Protein AF-A0A7Z7QZP5-F1 (afdb_monomer)

Secondary structure (DSSP, 8-state):
-----------------HHHHHHHHHHHHHHHHHHS-HHHHHHHHHHHHHHTHHHHHHHHHHHHHHHHHHHHHHHHHHHH-S-HHHHHHHHSTTHHHHHHHHHHHHHHHHHHHHHHHHHHHHHHHH---HHHHHHHHHHHHT-TT--

Radius of gyration: 22.55 Å; Cα contacts (8 Å, |Δi|>4): 65; chains: 1; bounding box: 54×45×73 Å

Sequence (147 aa):
MGRNLKLKHRESDFEFTKNHKRLLLGSVFLMATSAIGPAFLTQTAVFTSQFLASFAFAILLSIIIDIGAQINIWRILVVTGLRGQEISNKVVPGLGTVISILIAFGGLAFNIGNIAGAGLGLNAIFGLDVKWGRSYYCNLCNINLCK

Organism: Staphylococcus schleiferi (NCBI:txid1295)

Foldseek 3Di:
DDDDPPPPPPPPPPPCDPVNVVVVVVVVVCVVVLVDALLVVQVLVVVCVVPPPVVVVVVVVVVVVVVVVVVVVVVVCVVVVDDPLVVLCVVPNPRSVVVVVVVVVVVVVSVVSRVLSVLVVCCVPPVPDSVVSCVVVCVVVVDPPPD

Structure (mmCIF, N/CA/C/O backbone):
data_AF-A0A7Z7QZP5-F1
#
_entry.id   AF-A0A7Z7QZP5-F1
#
loop_
_atom_site.group_PDB
_atom_site.id
_atom_site.type_symbol
_atom_site.label_atom_id
_atom_site.label_alt_id
_atom_site.label_comp_id
_atom_site.label_asym_id
_atom_site.label_entity_id
_atom_site.label_seq_id
_atom_site.pdbx_PDB_ins_code
_atom_site.Cartn_x
_atom_site.Cartn_y
_atom_site.Cartn_z
_atom_site.occupancy
_a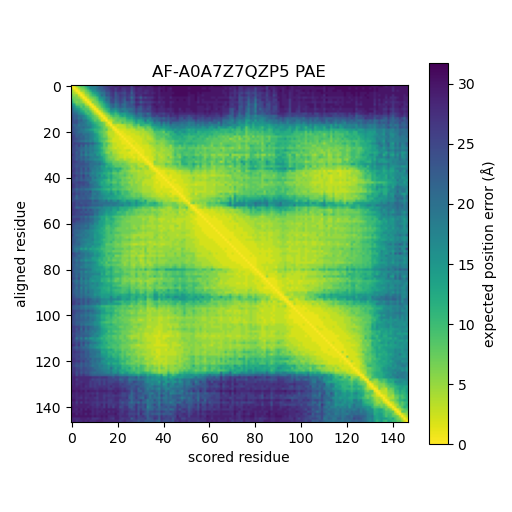tom_site.B_iso_or_equiv
_atom_site.auth_seq_id
_atom_site.auth_comp_id
_atom_site.auth_asym_id
_atom_site.auth_atom_id
_atom_site.pdbx_PDB_model_num
ATOM 1 N N . MET A 1 1 ? -30.916 9.812 49.002 1.00 43.81 1 MET A N 1
ATOM 2 C CA . MET A 1 1 ? -29.545 9.379 48.644 1.00 43.81 1 MET A CA 1
ATOM 3 C C . MET A 1 1 ? -29.452 9.245 47.123 1.00 43.81 1 MET A C 1
ATOM 5 O O . MET A 1 1 ? -29.488 8.146 46.596 1.00 43.81 1 MET A O 1
ATOM 9 N N . GLY A 1 2 ? -29.425 10.374 46.406 1.00 45.88 2 GLY A N 1
ATOM 10 C CA . GLY A 1 2 ? -29.380 10.418 44.940 1.00 45.88 2 GLY A CA 1
ATOM 11 C C . GLY A 1 2 ? -28.111 11.127 44.486 1.00 45.88 2 GLY A C 1
ATOM 12 O O . GLY A 1 2 ? -27.988 12.336 44.659 1.00 45.88 2 GLY A O 1
ATOM 13 N N . ARG A 1 3 ? -27.139 10.375 43.960 1.00 50.38 3 ARG A N 1
ATOM 14 C CA . ARG A 1 3 ? -25.911 10.941 43.389 1.00 50.38 3 ARG A CA 1
ATOM 15 C C . ARG A 1 3 ? -26.140 11.211 41.905 1.00 50.38 3 ARG A C 1
ATOM 17 O O . ARG A 1 3 ? -26.179 10.286 41.103 1.00 50.38 3 ARG A O 1
ATOM 24 N N . ASN A 1 4 ? -26.280 12.490 41.569 1.00 44.47 4 ASN A N 1
ATOM 25 C CA . ASN A 1 4 ? -26.248 12.998 40.203 1.00 44.47 4 ASN A CA 1
ATOM 26 C C . ASN A 1 4 ? -24.823 12.859 39.644 1.00 44.47 4 ASN A C 1
ATOM 28 O O . ASN A 1 4 ? -23.959 13.697 39.901 1.00 44.47 4 ASN A O 1
ATOM 32 N N . LEU A 1 5 ? -24.567 11.792 38.887 1.00 57.59 5 LEU A N 1
ATOM 33 C CA . LEU A 1 5 ? -23.352 11.647 38.088 1.00 57.59 5 LEU A CA 1
ATOM 34 C C . LEU A 1 5 ? -23.475 12.525 36.840 1.00 57.59 5 LEU A C 1
ATOM 36 O O . LEU A 1 5 ? -23.931 12.088 35.787 1.00 57.59 5 LEU A O 1
ATOM 40 N N . LYS A 1 6 ? -23.067 13.790 36.968 1.00 44.66 6 LYS A N 1
ATOM 41 C CA . LYS A 1 6 ? -22.872 14.679 35.822 1.00 44.66 6 LYS A CA 1
ATOM 42 C C . LYS A 1 6 ? -21.664 14.163 35.030 1.00 44.66 6 LYS A C 1
ATOM 44 O O . LYS A 1 6 ? -20.520 14.442 35.388 1.00 44.66 6 LYS A O 1
ATOM 49 N N . LEU A 1 7 ? -21.910 13.384 33.977 1.00 55.16 7 LEU A N 1
ATOM 50 C CA . LEU A 1 7 ? -20.879 13.004 33.014 1.00 55.16 7 LEU A CA 1
ATOM 51 C C . LEU A 1 7 ? -20.388 14.276 32.317 1.00 55.16 7 LEU A C 1
ATOM 53 O O . LEU A 1 7 ? -21.052 14.857 31.461 1.00 55.16 7 LEU A O 1
ATOM 57 N N . LYS A 1 8 ? -19.229 14.755 32.768 1.00 41.44 8 LYS A N 1
ATOM 58 C CA . LYS A 1 8 ? -18.511 15.889 32.200 1.00 41.44 8 LYS A CA 1
ATOM 59 C C . LYS A 1 8 ? -17.917 15.430 30.873 1.00 41.44 8 LYS A C 1
ATOM 61 O O . LYS A 1 8 ? -16.813 14.895 30.846 1.00 41.44 8 LYS A O 1
ATOM 66 N N . HIS A 1 9 ? -18.666 15.615 29.790 1.00 46.34 9 HIS A N 1
ATOM 67 C CA . HIS A 1 9 ? -18.115 15.535 28.444 1.00 46.34 9 HIS A CA 1
ATOM 68 C C . HIS A 1 9 ? -17.038 16.623 28.353 1.00 46.34 9 HIS A C 1
ATOM 70 O O . HIS A 1 9 ? -17.339 17.815 28.327 1.00 46.34 9 HIS A O 1
ATOM 76 N N . ARG A 1 10 ? -15.769 16.221 28.466 1.00 48.81 10 ARG A N 1
ATOM 77 C CA . ARG A 1 10 ? -14.622 17.100 28.249 1.00 48.81 10 ARG A CA 1
ATOM 78 C C . ARG A 1 10 ? -14.581 17.352 26.752 1.00 48.81 10 ARG A C 1
ATOM 80 O O . ARG A 1 10 ? -14.147 16.489 25.999 1.00 48.81 10 ARG A O 1
ATOM 87 N N . GLU A 1 11 ? -15.099 18.498 26.340 1.00 52.81 11 GLU A N 1
ATOM 88 C CA . GLU A 1 11 ? -14.743 19.108 25.067 1.00 52.81 11 GLU A CA 1
ATOM 89 C C . GLU A 1 11 ? -13.229 19.341 25.129 1.00 52.81 11 GLU A C 1
ATOM 91 O O . GLU A 1 11 ? -12.737 20.207 25.851 1.00 52.81 11 GLU A O 1
ATOM 96 N N . SER A 1 12 ? -12.466 18.412 24.556 1.00 53.06 12 SER A N 1
ATOM 97 C CA . SER A 1 12 ? -11.030 18.573 24.415 1.00 53.06 12 SER A CA 1
ATOM 98 C C . SER A 1 12 ? -10.825 19.518 23.245 1.00 53.06 12 SER A C 1
ATOM 100 O O . SER A 1 12 ? -10.946 19.085 22.098 1.00 53.06 12 SER A O 1
ATOM 102 N N . ASP A 1 13 ? -10.525 20.783 23.529 1.00 52.88 13 ASP A N 1
ATOM 103 C CA . ASP A 1 13 ? -9.907 21.668 22.549 1.00 52.88 13 ASP A CA 1
ATOM 104 C C . ASP A 1 13 ? -8.680 20.931 22.005 1.00 52.88 13 ASP A C 1
ATOM 106 O O . ASP A 1 13 ? -7.697 20.711 22.718 1.00 52.88 13 ASP A O 1
ATOM 110 N N . PHE A 1 14 ? -8.783 20.421 20.777 1.00 58.03 14 PHE A N 1
ATOM 111 C CA . PHE A 1 14 ? -7.729 19.629 20.158 1.00 58.03 14 PHE A CA 1
ATOM 112 C C . PHE A 1 14 ? -6.616 20.594 19.746 1.00 58.03 14 PHE A C 1
ATOM 114 O O . PHE A 1 14 ? -6.533 21.034 18.599 1.00 58.03 14 PHE A O 1
ATOM 121 N N . GLU A 1 15 ? -5.793 20.998 20.713 1.00 62.78 15 GLU A N 1
ATOM 122 C CA . GLU A 1 15 ? -4.708 21.932 20.468 1.00 62.78 15 GLU A CA 1
ATOM 123 C C . GLU A 1 15 ? -3.646 21.232 19.613 1.00 62.78 15 GLU A C 1
ATOM 125 O O . GLU A 1 15 ? -2.949 20.300 20.033 1.00 62.78 15 GLU A O 1
ATOM 130 N N . PHE A 1 16 ? -3.553 21.658 18.356 1.00 63.66 16 PHE A N 1
ATOM 131 C CA . PHE A 1 16 ? -2.703 21.038 17.351 1.00 63.66 16 PHE A CA 1
ATOM 132 C C . PHE A 1 16 ? -1.232 21.408 17.589 1.00 63.66 16 PHE A C 1
ATOM 134 O O . PHE A 1 16 ? -0.639 22.223 16.879 1.00 63.66 16 PHE A O 1
ATOM 141 N N . THR A 1 17 ? -0.626 20.812 18.616 1.00 79.25 17 THR A N 1
ATOM 142 C CA . THR A 1 17 ? 0.773 21.079 18.965 1.00 79.25 17 THR A CA 1
ATOM 143 C C . THR A 1 17 ? 1.713 20.662 17.827 1.00 79.25 17 THR A C 1
ATOM 145 O O . THR A 1 17 ? 1.392 19.786 17.013 1.00 79.25 17 THR A O 1
ATOM 148 N N . LYS A 1 18 ? 2.916 21.246 17.767 1.00 74.62 18 LYS A N 1
ATOM 149 C CA . LYS A 1 18 ? 3.919 20.917 16.730 1.00 74.62 18 LYS A CA 1
ATOM 150 C C . LYS A 1 18 ? 4.213 19.408 16.658 1.00 74.62 18 LYS A C 1
ATOM 152 O O . LYS A 1 18 ? 4.404 18.872 15.568 1.00 74.62 18 LYS A O 1
ATOM 157 N N . ASN A 1 19 ? 4.159 18.712 17.796 1.00 77.31 19 ASN A N 1
ATOM 158 C CA . ASN A 1 19 ? 4.349 17.260 17.873 1.00 77.31 19 ASN A CA 1
ATOM 159 C C . ASN A 1 19 ? 3.211 16.470 17.200 1.00 77.31 19 ASN A C 1
ATOM 161 O O . ASN A 1 19 ? 3.493 15.483 16.528 1.00 77.31 19 ASN A O 1
ATOM 165 N N . HIS A 1 20 ? 1.954 16.923 17.291 1.00 81.12 20 HIS A N 1
ATOM 166 C CA . HIS A 1 20 ? 0.814 16.278 16.623 1.00 81.12 20 HIS A CA 1
ATOM 167 C C . HIS A 1 20 ? 0.912 16.403 15.100 1.00 81.12 20 HIS A C 1
ATOM 169 O O . HIS A 1 20 ? 0.699 15.423 14.390 1.00 81.12 20 HIS A O 1
ATOM 175 N N . LYS A 1 21 ? 1.326 17.572 14.585 1.00 80.06 21 LYS A N 1
ATOM 176 C CA . LYS A 1 21 ? 1.598 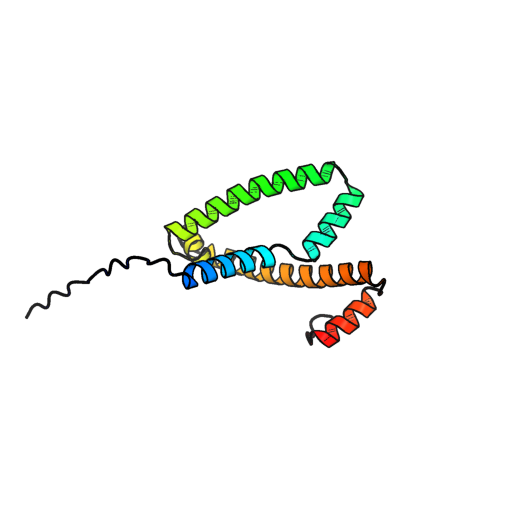17.746 13.144 1.00 80.06 21 LYS A CA 1
ATOM 177 C C . LYS A 1 21 ? 2.688 16.796 12.661 1.00 80.06 21 LYS A C 1
ATOM 179 O O . LYS A 1 21 ? 2.540 16.181 11.613 1.00 80.06 21 LYS A O 1
ATOM 184 N N . ARG A 1 22 ? 3.762 16.643 13.440 1.00 84.75 22 ARG A N 1
ATOM 185 C CA . ARG A 1 22 ? 4.869 15.735 13.110 1.00 84.75 22 ARG A CA 1
ATOM 186 C C . ARG A 1 22 ? 4.445 14.264 13.144 1.00 84.75 22 ARG A C 1
ATOM 188 O O . ARG A 1 22 ? 4.852 13.512 12.267 1.00 84.75 22 ARG A O 1
ATOM 195 N N . LEU A 1 23 ? 3.611 13.871 14.108 1.00 85.38 23 LEU A N 1
ATOM 196 C CA . LEU A 1 23 ? 3.048 12.519 14.194 1.00 85.38 23 LEU A CA 1
ATOM 197 C C . LEU A 1 23 ? 2.126 12.203 13.012 1.00 85.38 23 LEU A C 1
ATOM 199 O O . LEU A 1 23 ? 2.252 11.133 12.428 1.00 85.38 23 LEU A O 1
ATOM 203 N N . LEU A 1 24 ? 1.253 13.136 12.626 1.00 85.19 24 LEU A N 1
ATOM 204 C CA . LEU A 1 24 ? 0.353 12.959 11.483 1.00 85.19 24 LEU A CA 1
ATOM 205 C C . LEU A 1 24 ? 1.099 12.947 10.147 1.00 85.19 24 LEU A C 1
ATOM 207 O O . LEU A 1 24 ? 0.806 12.126 9.287 1.00 85.19 24 LEU A O 1
ATOM 211 N N . LEU A 1 25 ? 2.101 13.812 9.973 1.00 84.75 25 LEU A N 1
ATOM 212 C CA . LEU A 1 25 ? 2.964 13.758 8.791 1.00 84.75 25 LEU A CA 1
ATOM 213 C C . LEU A 1 25 ? 3.754 12.446 8.739 1.00 84.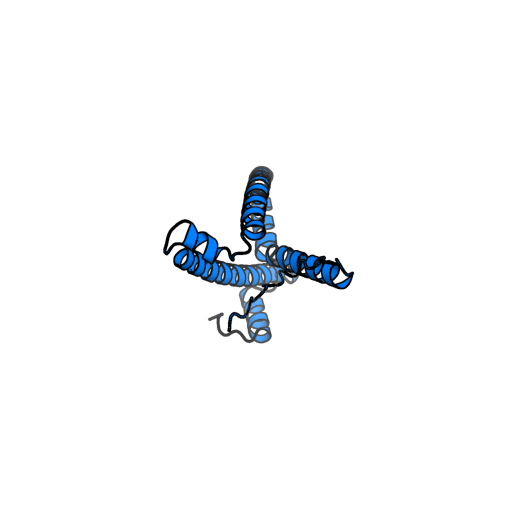75 25 LEU A C 1
ATOM 215 O O . LEU A 1 25 ? 3.873 11.850 7.673 1.00 84.75 25 LEU A O 1
ATOM 219 N N . GLY A 1 26 ? 4.248 11.968 9.884 1.00 85.00 26 GLY A N 1
ATOM 220 C CA . GLY A 1 26 ? 4.932 10.682 9.987 1.00 85.00 26 GLY A CA 1
ATOM 221 C C . GLY A 1 26 ? 4.026 9.499 9.643 1.00 85.00 26 GLY A C 1
ATOM 222 O O . GLY A 1 26 ? 4.431 8.631 8.875 1.00 85.00 26 GLY A O 1
ATOM 223 N N . SER A 1 27 ? 2.790 9.469 10.148 1.00 83.81 27 SER A N 1
ATOM 224 C CA . SER A 1 27 ? 1.846 8.387 9.846 1.00 83.81 27 SER A CA 1
ATOM 225 C C . SER A 1 27 ? 1.420 8.385 8.377 1.00 83.81 27 SER A C 1
ATOM 227 O O . SER A 1 27 ? 1.404 7.323 7.757 1.00 83.81 27 SER A O 1
ATOM 229 N N . VAL A 1 28 ? 1.154 9.557 7.792 1.00 84.38 28 VAL A N 1
ATOM 230 C CA . VAL A 1 28 ? 0.845 9.694 6.358 1.00 84.38 28 VAL A CA 1
ATOM 231 C C . VAL A 1 28 ? 2.037 9.267 5.502 1.00 84.38 28 VAL A C 1
ATOM 233 O O . VAL A 1 28 ? 1.862 8.533 4.533 1.00 84.38 28 VAL A O 1
ATOM 236 N N . PHE A 1 29 ? 3.257 9.656 5.876 1.00 84.75 29 PHE A N 1
ATOM 237 C CA . PHE A 1 29 ? 4.467 9.262 5.157 1.00 84.75 29 PHE A CA 1
ATOM 238 C C . PHE A 1 29 ? 4.709 7.750 5.199 1.00 84.75 29 PHE A C 1
ATOM 240 O O . PHE A 1 29 ? 5.005 7.148 4.168 1.00 84.75 29 PHE A O 1
ATOM 247 N N . LEU A 1 30 ? 4.547 7.115 6.363 1.00 83.06 30 LEU A N 1
ATOM 248 C CA . LEU A 1 30 ? 4.670 5.661 6.501 1.00 83.06 30 LEU A CA 1
ATOM 249 C C . LEU A 1 30 ? 3.585 4.925 5.707 1.00 83.06 30 LEU A C 1
ATOM 251 O O . LEU A 1 30 ? 3.860 3.890 5.102 1.00 83.06 30 LEU A O 1
ATOM 255 N N . MET A 1 31 ? 2.373 5.477 5.641 1.00 83.31 31 MET A N 1
ATOM 256 C CA . MET A 1 31 ? 1.298 4.927 4.818 1.00 83.31 31 MET A CA 1
ATOM 257 C C . MET A 1 31 ? 1.619 5.039 3.319 1.00 83.31 31 MET A C 1
ATOM 259 O O . MET A 1 31 ? 1.505 4.055 2.599 1.00 83.31 31 MET A O 1
ATOM 263 N N . ALA A 1 32 ? 2.089 6.197 2.851 1.00 80.06 32 ALA A N 1
ATOM 264 C CA . ALA A 1 32 ? 2.441 6.400 1.444 1.00 80.06 32 ALA A CA 1
ATOM 265 C C . ALA A 1 32 ? 3.652 5.554 1.018 1.00 80.06 32 ALA A C 1
ATOM 267 O O . ALA A 1 32 ? 3.626 4.888 -0.014 1.00 80.06 32 ALA A O 1
ATOM 268 N N . THR A 1 33 ? 4.699 5.527 1.844 1.00 80.94 33 THR A N 1
ATOM 269 C CA . THR A 1 33 ? 5.928 4.771 1.558 1.00 80.94 33 THR A CA 1
ATOM 270 C C . THR A 1 33 ? 5.687 3.266 1.626 1.00 80.94 33 THR A C 1
ATOM 272 O O . THR A 1 33 ? 6.284 2.519 0.861 1.00 80.94 33 THR A O 1
ATOM 275 N N . SER A 1 34 ? 4.777 2.802 2.490 1.00 77.19 34 SER A N 1
ATOM 276 C CA . SER A 1 34 ? 4.407 1.384 2.515 1.00 77.19 34 SER A CA 1
ATOM 277 C C . SER A 1 34 ? 3.565 0.962 1.314 1.00 77.19 34 SER A C 1
ATOM 279 O O . SER A 1 34 ? 3.566 -0.219 1.008 1.00 77.19 34 SER A O 1
ATOM 281 N N . ALA A 1 35 ? 2.901 1.881 0.606 1.00 73.88 35 ALA A N 1
ATOM 282 C CA . ALA A 1 35 ? 2.168 1.574 -0.624 1.00 73.88 35 ALA A CA 1
ATOM 283 C C . ALA A 1 35 ? 3.069 1.556 -1.877 1.00 73.88 35 ALA A C 1
ATOM 285 O O . ALA A 1 35 ? 2.791 0.826 -2.828 1.00 73.88 35 ALA A O 1
ATOM 286 N N . ILE A 1 36 ? 4.162 2.327 -1.881 1.00 82.94 36 ILE A N 1
ATOM 287 C CA . ILE A 1 36 ? 5.087 2.451 -3.018 1.00 82.94 36 ILE A CA 1
ATOM 288 C C . ILE A 1 36 ? 6.296 1.531 -2.792 1.00 82.94 36 ILE A C 1
ATOM 290 O O . ILE A 1 36 ? 7.303 1.925 -2.207 1.00 82.94 36 ILE A O 1
ATOM 294 N N . GLY A 1 37 ? 6.186 0.279 -3.243 1.00 83.31 37 GLY A N 1
ATOM 295 C CA . GLY A 1 37 ? 7.224 -0.745 -3.074 1.00 83.31 37 GLY A CA 1
ATOM 296 C C . GLY A 1 37 ? 8.129 -0.967 -4.303 1.00 83.31 37 GLY A C 1
ATOM 297 O O . GLY A 1 37 ? 7.743 -0.637 -5.428 1.00 83.31 37 GLY A O 1
ATOM 298 N N . PRO A 1 38 ? 9.309 -1.607 -4.140 1.00 85.56 38 PRO A N 1
ATOM 299 C CA . PRO A 1 38 ? 10.219 -1.946 -5.245 1.00 85.56 38 PRO A CA 1
ATOM 300 C C . PRO A 1 38 ? 9.563 -2.803 -6.334 1.00 85.56 38 PRO A C 1
ATOM 302 O O . PRO A 1 38 ? 9.878 -2.677 -7.517 1.00 85.56 38 PRO A O 1
ATOM 305 N N . ALA A 1 39 ? 8.622 -3.662 -5.941 1.00 86.25 39 ALA A N 1
ATOM 306 C CA . ALA A 1 39 ? 7.850 -4.497 -6.853 1.00 86.25 39 ALA A CA 1
ATOM 307 C C . ALA A 1 39 ? 6.988 -3.667 -7.796 1.00 86.25 39 ALA A C 1
ATOM 309 O O . ALA A 1 39 ? 6.976 -3.904 -8.997 1.00 86.25 39 ALA A O 1
ATOM 310 N N . PHE A 1 40 ? 6.306 -2.656 -7.265 1.00 85.31 40 PHE A N 1
ATOM 311 C CA . PHE A 1 40 ? 5.471 -1.785 -8.075 1.00 85.31 40 PHE A CA 1
ATOM 312 C C . PHE A 1 40 ? 6.307 -1.037 -9.117 1.00 85.31 40 PHE A C 1
ATOM 314 O O . PHE A 1 40 ? 5.938 -0.997 -10.288 1.00 85.31 40 PHE A O 1
ATOM 321 N N . LEU A 1 41 ? 7.470 -0.515 -8.722 1.00 86.88 41 LEU A N 1
ATOM 322 C CA . LEU A 1 41 ? 8.366 0.210 -9.626 1.00 86.88 41 LEU A CA 1
ATOM 323 C C . LEU A 1 41 ? 8.959 -0.696 -10.714 1.00 86.88 41 LEU A C 1
ATOM 325 O O . LEU A 1 41 ? 8.927 -0.341 -11.891 1.00 86.88 41 LEU A O 1
ATOM 329 N N . THR A 1 42 ? 9.456 -1.877 -10.340 1.00 85.75 42 THR A N 1
ATOM 330 C CA . THR A 1 42 ? 10.030 -2.843 -11.295 1.00 85.75 42 THR A CA 1
ATOM 331 C C . THR A 1 42 ? 8.977 -3.383 -12.260 1.00 85.75 42 THR A C 1
ATOM 333 O O . THR A 1 42 ? 9.210 -3.397 -13.467 1.00 85.75 42 THR A O 1
ATOM 336 N N . GLN A 1 43 ? 7.782 -3.726 -11.772 1.00 84.00 43 GLN A N 1
ATOM 337 C CA . GLN A 1 43 ? 6.680 -4.187 -12.621 1.00 84.00 43 GLN A CA 1
ATOM 338 C C . GLN A 1 43 ? 6.172 -3.081 -13.549 1.00 84.00 43 GLN A C 1
ATOM 340 O O . GLN A 1 43 ? 5.956 -3.325 -14.735 1.00 84.00 43 GLN A O 1
ATOM 345 N N . THR A 1 44 ? 6.036 -1.852 -13.048 1.00 86.06 44 THR A N 1
ATOM 346 C CA . THR A 1 44 ? 5.633 -0.703 -13.873 1.00 86.06 44 THR A CA 1
ATOM 347 C C . THR A 1 44 ? 6.653 -0.447 -14.982 1.00 86.06 44 THR A C 1
ATOM 349 O O . THR A 1 44 ? 6.260 -0.213 -16.122 1.00 86.06 44 THR A O 1
ATOM 352 N N . ALA A 1 45 ? 7.955 -0.554 -14.696 1.00 84.75 45 ALA A N 1
ATOM 353 C CA . ALA A 1 45 ? 9.008 -0.387 -15.697 1.00 84.75 45 ALA A CA 1
ATOM 354 C C . ALA A 1 45 ? 8.963 -1.467 -16.794 1.00 84.75 45 ALA A C 1
ATOM 356 O O . ALA A 1 45 ? 9.056 -1.134 -17.977 1.00 84.75 45 ALA A O 1
ATOM 357 N N . VAL A 1 46 ? 8.763 -2.738 -16.423 1.00 83.81 46 VAL A N 1
ATOM 358 C CA . VAL A 1 46 ? 8.661 -3.857 -17.381 1.00 83.81 46 VAL A CA 1
ATOM 359 C C . VAL A 1 46 ? 7.434 -3.713 -18.282 1.00 83.81 46 VAL A C 1
ATOM 361 O O . VAL A 1 46 ? 7.529 -3.884 -19.492 1.00 83.81 46 VAL A O 1
ATOM 364 N N . PHE A 1 47 ? 6.275 -3.355 -17.733 1.00 81.81 47 PHE A N 1
ATOM 365 C CA . PHE A 1 47 ? 5.078 -3.181 -18.558 1.00 81.81 47 PHE A CA 1
ATOM 366 C C . PHE A 1 47 ? 5.113 -1.903 -19.398 1.00 81.81 47 PHE A C 1
ATOM 368 O O . PHE A 1 47 ? 4.605 -1.895 -20.518 1.00 81.81 47 PHE A O 1
ATOM 375 N N . THR A 1 48 ? 5.771 -0.847 -18.917 1.00 85.44 48 THR A N 1
ATOM 376 C CA . THR A 1 48 ? 5.999 0.366 -19.714 1.00 85.44 48 THR A CA 1
ATOM 377 C C . THR A 1 48 ? 6.886 0.071 -20.921 1.00 85.44 48 THR A C 1
ATOM 379 O O . THR A 1 48 ? 6.596 0.561 -22.010 1.00 85.44 48 THR A O 1
ATOM 382 N N . SER A 1 49 ? 7.926 -0.760 -20.777 1.00 82.81 49 SER A N 1
ATOM 383 C CA . SER A 1 49 ? 8.780 -1.129 -21.914 1.00 82.81 49 SER A CA 1
ATOM 384 C C . SER A 1 49 ? 8.068 -2.028 -22.931 1.00 82.81 49 SER A C 1
ATOM 386 O O . SER A 1 49 ? 8.365 -1.94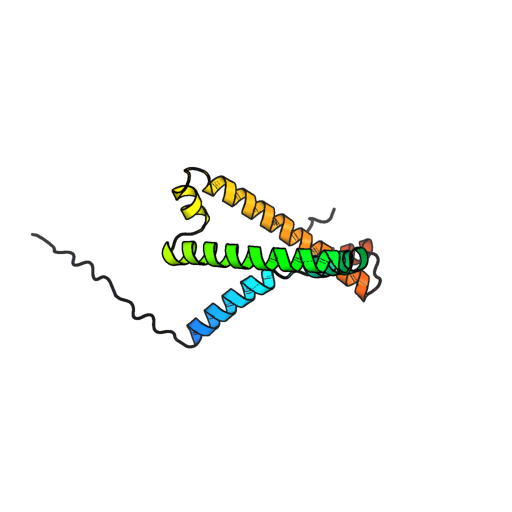6 -24.119 1.00 82.81 49 SER A O 1
ATOM 388 N N . GLN A 1 50 ? 7.101 -2.839 -22.492 1.00 85.31 50 GLN A N 1
ATOM 389 C CA . GLN A 1 50 ? 6.327 -3.727 -23.366 1.00 85.31 50 GLN A CA 1
ATOM 390 C C . GLN A 1 50 ? 5.160 -3.026 -24.078 1.00 85.31 50 GLN A C 1
ATOM 392 O O . GLN A 1 50 ? 4.916 -3.284 -25.254 1.00 85.31 50 GLN A O 1
ATOM 397 N N . PHE A 1 51 ? 4.426 -2.156 -23.379 1.00 82.19 51 PHE A N 1
ATOM 398 C CA . PHE A 1 51 ? 3.139 -1.616 -23.843 1.00 82.19 51 PHE A CA 1
ATOM 399 C C . PHE A 1 51 ? 3.134 -0.095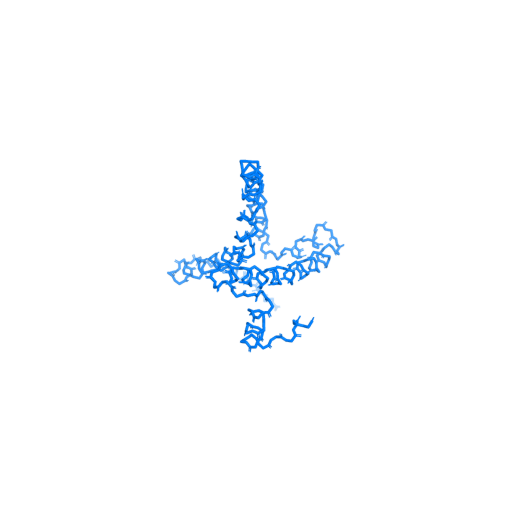 -24.069 1.00 82.19 51 PHE A C 1
ATOM 401 O O . PHE A 1 51 ? 2.139 0.440 -24.570 1.00 82.19 51 PHE A O 1
ATOM 408 N N . LEU A 1 52 ? 4.228 0.598 -23.725 1.00 81.06 52 LEU A N 1
ATOM 409 C CA . LEU A 1 52 ? 4.460 2.032 -23.939 1.00 81.06 52 LEU A CA 1
ATOM 410 C C . LEU A 1 52 ? 3.208 2.884 -23.628 1.00 81.06 52 LEU A C 1
ATOM 412 O O . LEU A 1 52 ? 2.731 2.898 -22.492 1.00 81.06 52 LEU A O 1
ATOM 416 N N . ALA A 1 53 ? 2.652 3.588 -24.620 1.00 78.62 53 ALA A N 1
ATOM 417 C CA . ALA A 1 53 ? 1.563 4.550 -24.432 1.00 78.62 53 ALA A CA 1
ATOM 418 C C . ALA A 1 53 ? 0.259 3.935 -23.881 1.00 78.62 53 ALA A C 1
ATOM 420 O O . ALA A 1 53 ? -0.467 4.598 -23.140 1.00 78.62 53 ALA A O 1
ATOM 421 N N . SER A 1 54 ? -0.028 2.667 -24.189 1.00 83.44 54 SER A N 1
ATOM 422 C CA . SER A 1 54 ? -1.267 2.000 -23.758 1.00 83.44 54 SER A CA 1
ATOM 423 C C . SER A 1 54 ? -1.293 1.753 -22.248 1.00 83.44 54 SER A C 1
ATOM 425 O O . SER A 1 54 ? -2.346 1.815 -21.616 1.00 83.44 54 SER A O 1
ATOM 427 N N . PHE A 1 55 ? -0.124 1.519 -21.647 1.00 83.75 55 PHE A N 1
ATOM 428 C CA . PHE A 1 55 ? -0.006 1.278 -20.211 1.00 83.75 55 PHE A CA 1
ATOM 429 C C . PHE A 1 55 ? -0.157 2.566 -19.394 1.00 83.75 55 PHE A C 1
ATOM 431 O O . PHE A 1 55 ? -0.788 2.563 -18.339 1.00 83.75 55 PHE A O 1
ATOM 438 N N . ALA A 1 56 ? 0.333 3.695 -19.916 1.00 84.81 56 ALA A N 1
ATOM 439 C CA . ALA A 1 56 ? 0.201 4.997 -19.265 1.00 84.81 56 ALA A CA 1
ATOM 440 C C . ALA A 1 56 ? -1.269 5.430 -19.094 1.00 84.81 56 ALA A C 1
ATOM 442 O O . ALA A 1 56 ? -1.634 5.960 -18.044 1.00 84.81 56 ALA A O 1
ATOM 443 N N . PHE A 1 57 ? -2.131 5.156 -20.082 1.00 87.44 57 PHE A N 1
ATOM 444 C CA . PHE A 1 57 ? -3.570 5.421 -19.970 1.00 87.44 57 PHE A CA 1
ATOM 445 C C . PHE A 1 57 ? -4.230 4.578 -18.867 1.00 87.44 57 PHE A C 1
ATOM 447 O O . PHE A 1 57 ? -5.018 5.099 -18.079 1.00 87.44 57 PHE A O 1
ATOM 454 N N . ALA A 1 58 ? -3.866 3.295 -18.765 1.00 87.56 58 ALA A N 1
ATOM 455 C CA . ALA A 1 58 ? -4.380 2.403 -17.728 1.00 87.56 58 ALA A CA 1
ATOM 456 C C . ALA A 1 58 ? -3.963 2.850 -16.314 1.00 87.56 58 ALA A C 1
ATOM 458 O O . ALA A 1 58 ? -4.799 2.874 -15.410 1.00 87.56 58 ALA A O 1
ATOM 459 N N . ILE A 1 59 ? -2.704 3.270 -16.130 1.00 89.44 59 ILE A N 1
ATOM 460 C CA . ILE A 1 59 ? -2.221 3.832 -14.856 1.00 89.44 59 ILE A CA 1
ATOM 461 C C . ILE A 1 59 ? -3.013 5.089 -14.491 1.00 89.44 59 ILE A C 1
ATOM 463 O O . ILE A 1 59 ? -3.463 5.229 -13.356 1.00 89.44 59 ILE A O 1
ATOM 467 N N . LEU A 1 60 ? -3.207 5.999 -15.449 1.00 90.81 60 LEU A N 1
ATOM 468 C CA . LEU A 1 60 ? -3.921 7.251 -15.213 1.00 90.81 60 LEU A CA 1
ATOM 469 C C . LEU A 1 60 ? -5.371 6.994 -14.785 1.00 90.81 60 LEU A C 1
ATOM 471 O O . LEU A 1 60 ? -5.839 7.588 -13.814 1.00 90.81 60 LEU A O 1
ATOM 475 N N . LEU A 1 61 ? -6.056 6.066 -15.457 1.00 93.12 61 LEU A N 1
ATOM 476 C CA . LEU A 1 61 ? -7.410 5.662 -15.087 1.00 93.12 61 LEU A CA 1
ATOM 477 C C . LEU A 1 61 ? -7.454 5.034 -13.683 1.00 93.12 61 LEU A C 1
ATOM 479 O O . LEU A 1 61 ? -8.344 5.364 -12.899 1.00 93.12 61 LEU A O 1
ATOM 483 N N . SER A 1 62 ? -6.478 4.185 -13.343 1.00 91.12 62 SER A N 1
ATOM 484 C CA . SER A 1 62 ? -6.360 3.580 -12.008 1.00 91.12 62 SER A CA 1
ATOM 485 C C . SER A 1 62 ? -6.214 4.638 -10.919 1.00 91.12 62 SER A C 1
ATOM 487 O O . SER A 1 62 ? -6.949 4.604 -9.939 1.00 91.12 62 SER A O 1
ATOM 489 N N . ILE A 1 63 ? -5.329 5.623 -11.110 1.00 91.50 63 ILE A N 1
ATOM 490 C CA . ILE A 1 63 ? -5.095 6.695 -10.129 1.00 91.50 63 ILE A CA 1
ATOM 491 C C . ILE A 1 63 ? -6.379 7.492 -9.866 1.00 91.50 63 ILE A C 1
ATOM 493 O O . ILE A 1 63 ? -6.671 7.823 -8.718 1.00 91.50 63 ILE A O 1
ATOM 497 N N . ILE A 1 64 ? -7.169 7.787 -10.904 1.00 94.88 64 ILE A N 1
ATOM 498 C CA . ILE A 1 64 ? -8.440 8.513 -10.748 1.00 94.88 64 ILE A CA 1
ATOM 499 C C . ILE A 1 64 ? -9.413 7.718 -9.869 1.00 94.88 64 ILE A C 1
A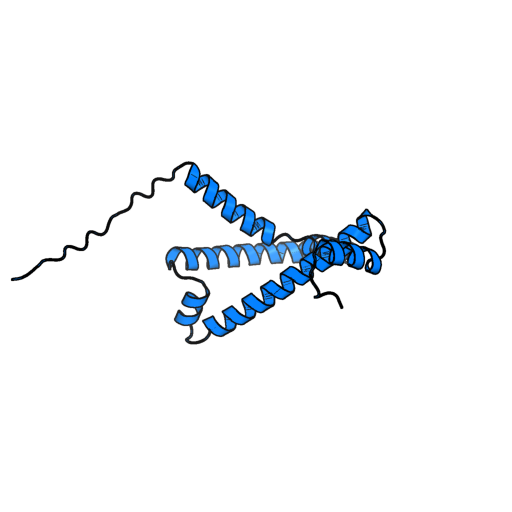TOM 501 O O . ILE A 1 64 ? -10.009 8.276 -8.943 1.00 94.88 64 ILE A O 1
ATOM 505 N N . ILE A 1 65 ? -9.561 6.420 -10.140 1.00 94.75 65 ILE A N 1
ATOM 506 C CA . ILE A 1 65 ? -10.442 5.537 -9.366 1.00 94.75 65 ILE A CA 1
ATOM 507 C C . ILE A 1 65 ? -9.932 5.406 -7.925 1.00 94.75 65 ILE A C 1
ATOM 509 O O . ILE A 1 65 ? -10.722 5.524 -6.985 1.00 94.75 65 ILE A O 1
ATOM 513 N N . ASP A 1 66 ? -8.622 5.242 -7.740 1.00 92.00 66 ASP A N 1
ATOM 514 C CA . ASP A 1 66 ? -7.994 5.095 -6.428 1.00 92.00 66 ASP A CA 1
ATOM 515 C C . ASP A 1 66 ? -8.184 6.336 -5.562 1.00 92.00 66 ASP A C 1
ATOM 517 O O . ASP A 1 66 ? -8.498 6.209 -4.381 1.00 92.00 66 ASP A O 1
ATOM 521 N N . ILE A 1 67 ? -8.060 7.541 -6.124 1.00 92.19 67 ILE A N 1
ATOM 522 C CA . ILE A 1 67 ? -8.321 8.784 -5.385 1.00 92.19 67 ILE A CA 1
ATOM 523 C C . ILE A 1 67 ? -9.781 8.830 -4.919 1.00 92.19 67 ILE A C 1
ATOM 525 O O . ILE A 1 67 ? -10.046 9.135 -3.753 1.00 92.19 67 ILE A O 1
ATOM 529 N N . GLY A 1 68 ? -10.732 8.486 -5.794 1.00 94.56 68 GLY A N 1
ATOM 530 C CA . GLY A 1 68 ? -12.153 8.429 -5.440 1.00 94.56 68 GLY A CA 1
ATOM 531 C C . GLY A 1 68 ? -12.436 7.424 -4.319 1.00 94.56 68 GLY A C 1
ATOM 532 O O . GLY A 1 68 ? -13.109 7.749 -3.336 1.00 94.56 68 GLY A O 1
ATOM 533 N N . ALA A 1 69 ? -11.871 6.221 -4.423 1.00 93.19 69 ALA A N 1
ATOM 534 C CA . ALA A 1 69 ? -12.005 5.181 -3.410 1.00 93.19 69 ALA A CA 1
ATOM 535 C C . ALA A 1 69 ? -11.337 5.576 -2.080 1.00 93.19 69 ALA A C 1
ATOM 537 O O . ALA A 1 69 ? -11.968 5.464 -1.027 1.00 93.19 69 ALA A O 1
ATOM 538 N N . GLN A 1 70 ? -10.100 6.088 -2.107 1.00 89.56 70 GLN A N 1
ATOM 539 C CA . GLN A 1 70 ? -9.349 6.482 -0.909 1.00 89.56 70 GLN A CA 1
ATOM 540 C C . GLN A 1 70 ? -10.043 7.613 -0.147 1.00 89.56 70 GLN A C 1
ATOM 542 O O . GLN A 1 70 ? -10.192 7.514 1.072 1.00 89.56 70 GLN A O 1
ATOM 547 N N . ILE A 1 71 ? -10.545 8.642 -0.842 1.00 92.44 71 ILE A N 1
ATOM 548 C CA . ILE A 1 71 ? -11.284 9.745 -0.207 1.00 92.44 71 ILE A CA 1
ATOM 549 C C . ILE A 1 71 ? -12.597 9.243 0.409 1.00 92.44 71 ILE A C 1
ATOM 551 O O . ILE A 1 71 ? -12.953 9.666 1.514 1.00 92.44 71 ILE A O 1
ATOM 555 N N . ASN A 1 72 ? -13.308 8.324 -0.253 1.00 93.19 72 ASN A N 1
ATOM 556 C CA . ASN A 1 72 ? -14.538 7.742 0.291 1.00 93.19 72 ASN A CA 1
ATOM 557 C C . ASN A 1 72 ? -14.268 6.909 1.548 1.00 93.19 72 ASN A C 1
ATOM 559 O O . ASN A 1 72 ? -14.936 7.096 2.566 1.00 93.19 72 ASN A O 1
ATOM 563 N N . ILE A 1 73 ? -13.266 6.032 1.501 1.00 90.56 73 ILE A N 1
ATOM 564 C CA . ILE A 1 73 ? -12.886 5.181 2.632 1.00 90.56 73 ILE A CA 1
ATOM 565 C C . ILE A 1 73 ? -12.432 6.042 3.815 1.00 90.56 73 ILE A C 1
ATOM 567 O O . ILE A 1 73 ? -12.916 5.852 4.930 1.00 90.56 73 ILE A O 1
ATOM 571 N N . TRP A 1 74 ? -11.563 7.031 3.586 1.00 89.12 74 TRP A N 1
ATOM 572 C CA . TRP A 1 74 ? -11.101 7.941 4.639 1.00 89.12 74 TRP A CA 1
ATOM 573 C C . TRP A 1 74 ? -12.240 8.725 5.271 1.00 89.12 74 TRP A C 1
ATOM 575 O O . TRP A 1 74 ? -12.312 8.808 6.495 1.00 89.12 74 TRP A O 1
ATOM 585 N N . ARG A 1 75 ? -13.161 9.258 4.462 1.00 92.75 75 ARG A N 1
ATOM 586 C CA . ARG A 1 75 ? -14.320 9.991 4.978 1.00 92.75 75 ARG A CA 1
ATOM 587 C C . ARG A 1 75 ? -15.149 9.113 5.912 1.00 92.75 75 ARG A C 1
ATOM 589 O O . ARG A 1 75 ? -15.488 9.543 7.009 1.00 92.75 75 ARG A O 1
ATOM 596 N N . ILE A 1 76 ? -15.455 7.887 5.494 1.00 91.06 76 ILE A N 1
ATOM 597 C CA . ILE A 1 76 ? -16.278 6.959 6.276 1.00 91.06 76 ILE A CA 1
ATOM 598 C C . ILE A 1 76 ? -15.565 6.566 7.580 1.00 91.06 76 ILE A C 1
ATOM 600 O O . ILE A 1 76 ? -16.182 6.594 8.645 1.00 91.06 76 ILE A O 1
ATOM 604 N N . LEU A 1 77 ? -14.265 6.260 7.531 1.00 90.69 77 LEU A N 1
ATOM 605 C CA . LEU A 1 77 ? -13.478 5.899 8.718 1.00 90.69 77 LEU A CA 1
ATOM 606 C C . LEU A 1 77 ? -13.377 7.054 9.723 1.00 90.69 77 LEU A C 1
ATOM 608 O O . LEU A 1 77 ? -13.598 6.852 10.914 1.00 90.69 77 LEU A O 1
ATOM 612 N N . VAL A 1 78 ? -13.085 8.270 9.251 1.00 89.69 78 VAL A N 1
ATOM 613 C CA . VAL A 1 78 ? -12.922 9.450 10.116 1.00 89.69 78 VAL A CA 1
ATOM 614 C C . VAL A 1 78 ? -14.248 9.867 10.748 1.00 89.69 78 VAL A C 1
ATOM 616 O O . VAL A 1 78 ? -14.278 10.176 11.935 1.00 89.69 78 VAL A O 1
ATOM 619 N N . VAL A 1 79 ? -15.350 9.845 9.991 1.00 92.25 79 VAL A N 1
ATOM 620 C CA . VAL A 1 79 ? -16.677 10.235 10.502 1.00 92.25 79 VAL A CA 1
ATOM 621 C C . VAL A 1 79 ? -17.218 9.218 11.506 1.00 92.25 79 VAL A C 1
ATOM 623 O O . VAL A 1 79 ? -17.837 9.601 12.494 1.00 92.25 79 VAL A O 1
ATOM 626 N N . THR A 1 80 ? -17.004 7.922 11.271 1.00 89.12 80 THR A N 1
ATOM 627 C CA . THR A 1 80 ? -17.518 6.874 12.169 1.00 89.12 80 THR A CA 1
ATOM 628 C C . THR A 1 80 ? -16.632 6.638 13.389 1.00 89.12 80 THR A C 1
ATOM 630 O O . THR A 1 80 ? -17.126 6.134 14.394 1.00 89.12 80 THR A O 1
ATOM 633 N N . GLY A 1 81 ? -15.335 6.955 13.313 1.00 87.75 81 GLY A N 1
ATOM 634 C CA . GLY A 1 81 ? -14.361 6.657 14.368 1.00 87.75 81 GLY A CA 1
ATOM 635 C C . GLY A 1 81 ? -14.124 5.157 14.595 1.00 87.75 81 GLY A C 1
ATOM 636 O O . GLY A 1 81 ? -13.489 4.779 15.577 1.00 87.75 81 GLY A O 1
ATOM 637 N N . LEU A 1 82 ? -14.640 4.300 13.708 1.00 89.44 82 LEU A N 1
ATOM 638 C CA . LEU A 1 82 ? -14.548 2.843 13.790 1.00 89.44 82 LEU A CA 1
ATOM 639 C C . LEU A 1 82 ? -13.475 2.317 12.838 1.00 89.44 82 LEU A C 1
ATOM 641 O O . LEU A 1 82 ? -13.185 2.921 11.803 1.00 89.44 82 LEU A O 1
ATOM 645 N N . ARG A 1 83 ? -12.901 1.150 13.144 1.00 86.81 83 ARG A N 1
ATOM 646 C CA . ARG A 1 83 ? -12.001 0.476 12.198 1.00 86.81 83 ARG A CA 1
ATOM 647 C C . ARG A 1 83 ? -12.799 -0.099 11.032 1.00 86.81 83 ARG A C 1
ATOM 649 O O . ARG A 1 83 ? -13.930 -0.542 11.206 1.00 86.81 83 ARG A O 1
ATOM 656 N N . GLY A 1 84 ? -12.183 -0.193 9.852 1.00 85.75 84 GLY A N 1
ATOM 657 C CA . GLY A 1 84 ? -12.848 -0.708 8.644 1.00 85.75 84 GLY A CA 1
ATOM 658 C C . GLY A 1 84 ? -13.508 -2.084 8.820 1.00 85.75 84 GLY A C 1
ATOM 659 O O . GLY A 1 84 ? -14.573 -2.325 8.263 1.00 85.75 84 GLY A O 1
ATOM 660 N N . GLN A 1 85 ? -12.941 -2.949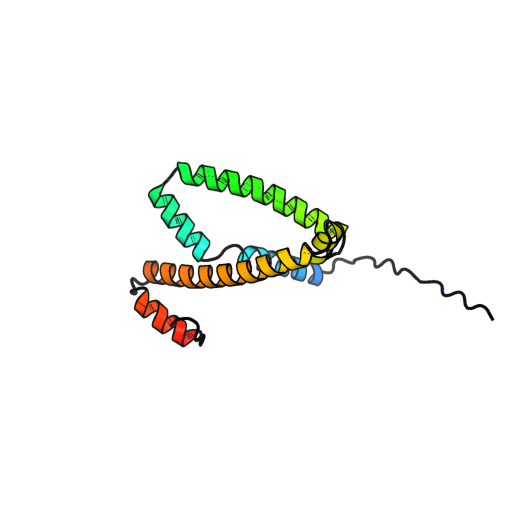 9.666 1.00 86.94 85 GLN A N 1
ATOM 661 C CA . GLN A 1 85 ? -13.524 -4.256 9.999 1.00 86.94 85 GLN A CA 1
ATOM 662 C C . GLN A 1 85 ? -14.830 -4.147 10.794 1.00 86.94 85 GLN A C 1
ATOM 664 O O . GLN A 1 85 ? -15.781 -4.889 10.555 1.00 86.94 85 GLN A O 1
ATOM 669 N N . GLU A 1 86 ? -14.894 -3.193 11.719 1.00 87.38 86 GLU A N 1
ATOM 670 C CA . GLU A 1 86 ? -16.083 -2.925 12.525 1.00 87.38 86 GLU A CA 1
ATOM 671 C C . GLU A 1 86 ? -17.169 -2.266 11.675 1.00 87.38 86 GLU A C 1
ATOM 673 O O . GLU A 1 86 ? -18.339 -2.619 11.793 1.00 87.38 86 GLU A O 1
ATOM 678 N N . ILE A 1 87 ? -16.782 -1.362 10.768 1.00 88.94 87 ILE A N 1
ATOM 679 C CA . ILE A 1 87 ? -17.697 -0.755 9.791 1.00 88.94 87 ILE A CA 1
ATOM 680 C C . ILE A 1 87 ? -18.282 -1.834 8.884 1.00 88.94 87 ILE A C 1
ATOM 682 O O . ILE A 1 87 ? -19.493 -1.896 8.715 1.00 88.94 87 ILE A O 1
ATOM 686 N N . SER A 1 88 ? -17.442 -2.728 8.365 1.00 87.38 88 SER A N 1
ATOM 687 C CA . SER A 1 88 ? -17.865 -3.855 7.532 1.00 87.38 88 SER A CA 1
ATOM 688 C C . SER A 1 88 ? -18.890 -4.748 8.242 1.00 87.38 88 SER A C 1
ATOM 690 O O . SER A 1 88 ? -19.957 -5.018 7.692 1.00 87.38 88 SER A O 1
ATOM 692 N N . ASN A 1 89 ? -18.630 -5.105 9.506 1.00 89.69 89 ASN A N 1
ATOM 693 C CA . ASN A 1 89 ? -19.572 -5.872 10.327 1.00 89.69 89 ASN A CA 1
ATOM 694 C C . ASN A 1 89 ? -20.888 -5.134 10.619 1.00 89.69 89 ASN A C 1
ATOM 696 O O . ASN A 1 89 ? -21.901 -5.788 10.860 1.00 89.69 89 ASN A O 1
ATOM 700 N N . LYS A 1 90 ? -20.890 -3.795 10.612 1.00 87.06 90 LYS A N 1
ATOM 701 C CA . LYS A 1 90 ? -22.112 -2.988 10.750 1.00 87.06 90 LYS A CA 1
ATOM 702 C C . LYS A 1 90 ? -22.923 -2.901 9.458 1.00 87.06 90 LYS A C 1
ATOM 704 O O . LYS A 1 90 ? -24.133 -2.722 9.545 1.00 87.06 90 LYS A O 1
ATOM 709 N N . VAL A 1 91 ? -22.283 -3.006 8.291 1.00 87.81 91 VAL A N 1
ATOM 710 C CA . VAL A 1 91 ? -22.980 -3.030 6.993 1.00 87.81 91 VAL A CA 1
ATOM 711 C C . VAL A 1 91 ? -23.633 -4.393 6.776 1.00 87.81 91 VAL A C 1
ATOM 713 O O . VAL A 1 91 ? -24.825 -4.462 6.494 1.00 87.81 91 VAL A O 1
ATOM 716 N N . VAL A 1 92 ? -22.870 -5.477 6.946 1.00 88.75 92 VAL A N 1
ATOM 717 C CA . VAL A 1 92 ? -23.380 -6.854 6.890 1.00 88.75 92 VAL A CA 1
ATOM 718 C C . VAL A 1 92 ? -22.723 -7.673 8.007 1.00 88.75 92 VAL A C 1
ATOM 720 O O . VAL A 1 92 ? -21.490 -7.726 8.075 1.00 88.75 92 VAL A O 1
ATOM 723 N N . PRO A 1 93 ? -23.503 -8.348 8.874 1.00 82.38 93 PRO A N 1
ATOM 724 C CA . PRO A 1 93 ? -22.938 -9.150 9.953 1.00 82.38 93 PRO A CA 1
ATOM 725 C C . PRO A 1 93 ? -22.080 -10.289 9.383 1.00 82.38 93 PRO A C 1
ATOM 727 O O . PRO A 1 93 ? -22.547 -11.084 8.572 1.00 82.38 93 PRO A O 1
ATOM 730 N N . GLY A 1 94 ? -20.811 -10.361 9.799 1.00 83.50 94 GLY A N 1
ATOM 731 C CA . GLY A 1 94 ? -19.842 -11.373 9.352 1.00 83.50 94 GLY A CA 1
ATOM 732 C C . GLY A 1 94 ? -18.918 -10.929 8.211 1.00 83.50 94 GLY A C 1
ATOM 733 O O . GLY A 1 94 ? -17.886 -11.565 7.983 1.00 83.50 94 GLY A O 1
ATOM 734 N N . LEU A 1 95 ? -19.210 -9.808 7.541 1.00 88.50 95 LEU A N 1
ATOM 735 C CA . LEU A 1 95 ? -18.381 -9.291 6.447 1.00 88.50 95 LEU A CA 1
ATOM 736 C C . LEU A 1 95 ? -17.006 -8.805 6.943 1.00 88.50 95 LEU A C 1
ATOM 738 O O . LEU A 1 95 ? -16.009 -8.911 6.232 1.00 88.50 95 LEU A O 1
ATOM 742 N N . GLY A 1 96 ? -16.914 -8.328 8.186 1.00 88.44 96 GLY A N 1
ATOM 743 C CA . GLY A 1 96 ? -15.652 -7.914 8.804 1.00 88.44 96 GLY A CA 1
ATOM 744 C C . GLY A 1 96 ? -14.674 -9.075 8.983 1.00 88.44 96 GLY A C 1
ATOM 745 O O . GLY A 1 96 ? -13.476 -8.913 8.785 1.00 88.44 96 GLY A O 1
ATOM 746 N N . THR A 1 97 ? -15.141 -10.289 9.268 1.00 89.50 97 THR A N 1
ATOM 747 C CA . THR A 1 97 ? -14.226 -11.440 9.361 1.00 89.50 97 THR A CA 1
ATOM 748 C C . THR A 1 97 ? -13.642 -11.787 7.993 1.00 89.50 97 THR A C 1
ATOM 750 O O . THR A 1 97 ? -12.437 -12.003 7.871 1.00 89.50 97 THR A O 1
ATOM 753 N N . VAL A 1 98 ? -14.473 -11.762 6.947 1.00 92.56 98 VAL A N 1
ATOM 754 C CA . VAL A 1 98 ? -14.038 -12.015 5.566 1.00 92.56 98 VAL A CA 1
ATOM 755 C C . VAL A 1 98 ? -13.005 -10.976 5.134 1.00 92.56 98 VAL A C 1
ATOM 757 O O . VAL A 1 98 ? -11.902 -11.337 4.729 1.00 92.56 98 VAL A O 1
ATOM 760 N N . ILE A 1 99 ? -13.304 -9.684 5.298 1.00 91.38 99 ILE A N 1
ATOM 761 C CA . ILE A 1 99 ? -12.372 -8.612 4.925 1.00 91.38 99 ILE A CA 1
ATOM 762 C C . ILE A 1 99 ? -11.081 -8.689 5.750 1.00 91.38 99 ILE A C 1
ATOM 764 O O . ILE A 1 99 ? -10.006 -8.455 5.207 1.00 91.38 99 ILE A O 1
ATOM 768 N N . SER A 1 100 ? -11.137 -9.058 7.033 1.00 90.56 100 SER A N 1
ATOM 769 C CA . SER A 1 100 ? -9.933 -9.241 7.863 1.00 90.56 100 SER A CA 1
ATOM 770 C C . SER A 1 100 ? -8.994 -10.302 7.291 1.00 90.56 100 SER A C 1
ATOM 772 O O . SER A 1 100 ? -7.787 -10.074 7.218 1.00 90.56 100 SER A O 1
ATOM 774 N N . ILE A 1 101 ? -9.544 -11.430 6.836 1.00 94.00 101 ILE A N 1
ATOM 775 C CA . ILE A 1 101 ? -8.769 -12.504 6.204 1.00 94.00 101 ILE A CA 1
ATOM 776 C C . ILE A 1 101 ? -8.180 -12.030 4.872 1.00 94.00 101 ILE A C 1
ATOM 778 O O . ILE A 1 101 ? -6.988 -12.223 4.634 1.00 94.00 101 ILE A O 1
ATOM 782 N N . LEU A 1 102 ? -8.979 -11.368 4.026 1.00 92.44 102 LEU A N 1
ATOM 783 C CA . LEU A 1 102 ? -8.502 -10.837 2.743 1.00 92.44 102 LEU A CA 1
ATOM 784 C C . LEU A 1 102 ? -7.375 -9.815 2.938 1.00 92.44 102 LEU A C 1
ATOM 786 O O . LEU A 1 102 ? -6.389 -9.854 2.206 1.00 92.44 102 LEU A O 1
ATOM 790 N N . ILE A 1 103 ? -7.478 -8.937 3.939 1.00 91.12 103 ILE A N 1
ATOM 791 C CA . ILE A 1 103 ? -6.422 -7.967 4.259 1.00 91.12 103 ILE A CA 1
ATOM 792 C C . ILE A 1 103 ? -5.162 -8.670 4.770 1.00 91.12 103 ILE A C 1
ATOM 794 O O . ILE A 1 103 ? -4.065 -8.302 4.356 1.00 91.12 103 ILE A O 1
ATOM 798 N N . ALA A 1 104 ? -5.285 -9.687 5.629 1.00 93.50 104 ALA A N 1
ATOM 799 C CA . ALA A 1 104 ? -4.128 -10.439 6.116 1.00 93.50 104 ALA A CA 1
ATOM 800 C C . ALA A 1 104 ? -3.394 -11.157 4.971 1.00 93.50 104 ALA A C 1
ATOM 802 O O . ALA A 1 104 ? -2.170 -11.062 4.858 1.00 93.50 104 ALA A O 1
ATOM 803 N N . PHE A 1 105 ? -4.140 -11.817 4.082 1.00 95.06 105 PHE A N 1
ATOM 804 C CA . PHE A 1 105 ? -3.574 -12.479 2.908 1.00 95.06 105 PHE A CA 1
ATOM 805 C C . PHE A 1 105 ? -2.967 -11.475 1.920 1.00 95.06 105 PHE A C 1
ATOM 807 O O . PHE A 1 105 ? -1.848 -11.670 1.449 1.00 95.06 105 PHE A O 1
ATOM 814 N N . GLY A 1 106 ? -3.658 -10.362 1.664 1.00 90.75 106 GLY A N 1
ATOM 815 C CA . GLY A 1 106 ? -3.155 -9.271 0.830 1.00 90.75 106 GLY A CA 1
ATOM 816 C C . GLY A 1 106 ? -1.864 -8.665 1.380 1.00 90.75 106 GLY A C 1
ATOM 817 O O . GLY A 1 106 ? -0.921 -8.454 0.626 1.00 90.75 106 GLY A O 1
ATOM 818 N N . GLY A 1 107 ? -1.772 -8.467 2.698 1.00 89.75 107 GLY A N 1
ATOM 819 C CA . GLY A 1 107 ? -0.558 -7.992 3.364 1.00 89.75 107 GLY A CA 1
ATOM 820 C C . GLY A 1 107 ? 0.613 -8.970 3.240 1.00 89.75 107 GLY A C 1
ATOM 821 O O . GLY A 1 107 ? 1.742 -8.550 2.991 1.00 89.75 107 GLY A O 1
ATOM 822 N N . LEU A 1 108 ? 0.368 -10.277 3.357 1.00 91.44 108 LEU A N 1
ATOM 823 C CA . LEU A 1 108 ? 1.396 -11.299 3.123 1.00 91.44 108 LEU A CA 1
ATOM 824 C C . LEU A 1 108 ? 1.875 -11.296 1.667 1.00 91.44 108 LEU A C 1
ATOM 826 O O . LEU A 1 108 ? 3.080 -11.222 1.420 1.00 91.44 108 LEU A O 1
ATOM 830 N N . ALA A 1 109 ? 0.945 -11.310 0.711 1.00 90.38 109 ALA A N 1
ATOM 831 C CA . ALA A 1 109 ? 1.262 -11.256 -0.714 1.00 90.38 109 ALA A CA 1
ATOM 832 C C . ALA A 1 109 ? 2.040 -9.979 -1.078 1.00 90.38 109 ALA A C 1
ATOM 834 O O . ALA A 1 109 ? 3.016 -10.040 -1.823 1.00 90.38 109 ALA A O 1
ATOM 835 N N . PHE A 1 110 ? 1.664 -8.838 -0.496 1.00 87.31 110 PHE A N 1
ATOM 836 C CA . PHE A 1 110 ? 2.346 -7.561 -0.687 1.00 87.31 110 PHE A CA 1
ATOM 837 C C . PHE A 1 110 ? 3.801 -7.593 -0.199 1.00 87.31 110 PHE A C 1
ATOM 839 O O . PHE A 1 110 ? 4.711 -7.169 -0.914 1.00 87.31 110 PHE A O 1
ATOM 846 N N . ASN A 1 111 ? 4.042 -8.149 0.992 1.00 89.25 111 ASN A N 1
ATOM 847 C CA . ASN A 1 111 ? 5.395 -8.292 1.531 1.00 89.25 111 ASN A CA 1
ATOM 848 C C . ASN A 1 111 ? 6.270 -9.199 0.651 1.00 89.25 111 ASN A C 1
ATOM 850 O O . ASN A 1 111 ? 7.408 -8.841 0.348 1.00 89.25 111 ASN A O 1
ATOM 854 N N . ILE A 1 112 ? 5.732 -10.334 0.187 1.00 87.62 112 ILE A N 1
ATOM 855 C CA . ILE A 1 112 ? 6.435 -11.241 -0.737 1.00 87.62 112 ILE A CA 1
ATOM 856 C C . ILE A 1 112 ? 6.759 -10.522 -2.050 1.00 87.62 112 ILE A C 1
ATOM 858 O O . ILE A 1 112 ? 7.889 -10.602 -2.533 1.00 87.62 112 ILE A O 1
ATOM 862 N N . GLY A 1 113 ? 5.793 -9.778 -2.594 1.00 87.12 113 GLY A N 1
ATOM 863 C CA . GLY A 1 113 ? 5.973 -8.965 -3.792 1.00 87.12 113 GLY A CA 1
ATOM 864 C C . GLY A 1 113 ? 7.149 -8.007 -3.645 1.00 87.12 113 GLY A C 1
ATOM 865 O O . GLY A 1 113 ? 8.050 -8.025 -4.477 1.00 87.12 113 GLY A O 1
ATOM 866 N N . ASN A 1 114 ? 7.203 -7.230 -2.561 1.00 88.12 114 ASN A N 1
ATOM 867 C CA . ASN A 1 114 ? 8.289 -6.273 -2.322 1.00 88.12 114 ASN A CA 1
ATOM 868 C C . ASN A 1 114 ? 9.667 -6.930 -2.195 1.00 88.12 114 ASN A C 1
ATOM 870 O O . ASN A 1 114 ? 10.636 -6.380 -2.720 1.00 88.12 114 ASN A O 1
ATOM 874 N N . ILE A 1 115 ? 9.759 -8.107 -1.567 1.00 85.50 115 ILE A N 1
ATOM 875 C CA . ILE A 1 115 ? 11.006 -8.886 -1.506 1.00 85.50 115 ILE A CA 1
ATOM 876 C C . ILE A 1 115 ? 11.420 -9.347 -2.910 1.00 85.50 115 ILE A C 1
ATOM 878 O O . ILE A 1 115 ? 12.580 -9.191 -3.294 1.00 85.50 115 ILE A O 1
ATOM 882 N N . ALA A 1 116 ? 10.480 -9.865 -3.703 1.00 84.31 116 ALA A N 1
ATOM 883 C CA . ALA A 1 116 ? 10.745 -10.285 -5.077 1.00 84.31 116 ALA A CA 1
ATOM 884 C C . ALA A 1 116 ? 11.177 -9.103 -5.965 1.00 84.31 116 ALA A C 1
ATOM 886 O O . ALA A 1 116 ? 12.171 -9.196 -6.682 1.00 84.31 116 ALA A O 1
ATOM 887 N N . GLY A 1 117 ? 10.487 -7.965 -5.860 1.00 83.56 117 GLY A N 1
ATOM 888 C CA . GLY A 1 117 ? 10.815 -6.730 -6.571 1.00 83.56 117 GLY A CA 1
ATOM 889 C C . GLY A 1 117 ? 12.178 -6.158 -6.189 1.00 83.56 117 GLY A C 1
ATOM 890 O O . GLY A 1 117 ? 12.913 -5.699 -7.058 1.00 83.56 117 GLY A O 1
ATOM 891 N N . ALA A 1 118 ? 12.560 -6.235 -4.911 1.00 84.25 118 ALA A N 1
ATOM 892 C CA . ALA A 1 118 ? 13.903 -5.867 -4.470 1.00 84.25 118 ALA A CA 1
ATOM 893 C C . ALA A 1 118 ? 14.968 -6.799 -5.075 1.00 84.25 118 ALA A C 1
ATOM 895 O O . ALA A 1 118 ? 16.002 -6.323 -5.534 1.00 84.25 118 ALA A O 1
ATOM 896 N N . GLY A 1 119 ? 14.698 -8.108 -5.154 1.00 79.62 119 GLY A N 1
ATOM 897 C CA . GLY A 1 119 ? 15.576 -9.077 -5.818 1.00 79.62 119 GLY A CA 1
ATOM 898 C C . GLY A 1 119 ? 15.766 -8.803 -7.315 1.00 79.62 119 GLY A C 1
ATOM 899 O O . GLY A 1 119 ? 16.894 -8.834 -7.805 1.00 79.62 119 GLY A O 1
ATOM 900 N N . LEU A 1 120 ? 14.686 -8.470 -8.031 1.00 82.19 120 LEU A N 1
ATOM 901 C CA . LEU A 1 120 ? 14.746 -8.060 -9.441 1.00 82.19 120 LEU A CA 1
ATOM 902 C C . LEU A 1 120 ? 15.493 -6.731 -9.618 1.00 82.19 120 LEU A C 1
ATOM 904 O O . LEU A 1 120 ? 16.321 -6.606 -10.516 1.00 82.19 120 LEU A O 1
ATOM 908 N N . GLY A 1 121 ? 15.257 -5.757 -8.736 1.00 80.06 121 GLY A N 1
ATOM 909 C CA . GLY A 1 121 ? 15.975 -4.481 -8.743 1.00 80.06 121 GLY A CA 1
ATOM 910 C C . GLY A 1 121 ? 17.480 -4.649 -8.511 1.00 80.06 121 GLY A C 1
ATOM 911 O O . GLY A 1 121 ? 18.286 -4.028 -9.198 1.00 80.06 121 GLY A O 1
ATOM 912 N N . LEU A 1 122 ? 17.878 -5.538 -7.597 1.00 78.19 122 LEU A N 1
ATOM 913 C CA . LEU A 1 122 ? 19.287 -5.866 -7.360 1.00 78.19 122 LEU A CA 1
ATOM 914 C C . LEU A 1 122 ? 19.927 -6.584 -8.550 1.00 78.19 122 LEU A C 1
ATOM 916 O O . LEU A 1 122 ? 21.074 -6.289 -8.876 1.00 78.19 122 LEU A O 1
ATOM 920 N N . ASN A 1 123 ? 19.198 -7.480 -9.221 1.00 76.75 123 ASN A N 1
ATOM 921 C CA . ASN A 1 123 ? 19.658 -8.089 -10.470 1.00 76.75 123 ASN A CA 1
ATOM 922 C C . ASN A 1 123 ? 19.876 -7.029 -11.563 1.00 76.75 123 ASN A C 1
ATOM 924 O O . ASN A 1 123 ? 20.902 -7.065 -12.233 1.00 76.75 123 ASN A O 1
ATOM 928 N N . ALA A 1 124 ? 18.983 -6.043 -11.684 1.00 76.12 124 ALA A N 1
ATOM 929 C CA . ALA A 1 124 ? 19.118 -4.964 -12.662 1.00 76.12 124 ALA A CA 1
ATOM 930 C C . ALA A 1 124 ? 20.303 -4.019 -12.378 1.00 76.12 124 ALA A C 1
ATOM 932 O O . ALA A 1 124 ? 20.941 -3.550 -13.316 1.00 76.12 124 ALA A O 1
ATOM 933 N N . ILE A 1 125 ? 20.609 -3.740 -11.103 1.00 77.44 125 ILE A N 1
ATOM 934 C CA . ILE A 1 125 ? 21.691 -2.815 -10.711 1.00 77.44 125 ILE A CA 1
ATOM 935 C C . ILE A 1 125 ? 23.062 -3.506 -10.690 1.00 77.44 125 ILE A C 1
ATOM 937 O O . ILE A 1 125 ? 24.049 -2.920 -11.125 1.00 77.44 125 ILE A O 1
ATOM 941 N N . PHE A 1 126 ? 23.141 -4.735 -10.175 1.00 75.56 126 PHE A N 1
ATOM 942 C CA . PHE A 1 126 ? 24.412 -5.435 -9.950 1.00 75.56 126 PHE A CA 1
ATOM 943 C C . PHE A 1 126 ? 24.676 -6.583 -10.933 1.00 75.56 126 PHE A C 1
ATOM 945 O O . PHE A 1 126 ? 25.734 -7.203 -10.861 1.00 75.56 126 PHE A O 1
ATOM 952 N N . GLY A 1 127 ? 23.729 -6.923 -11.814 1.00 64.44 127 GLY A N 1
ATOM 953 C CA . GLY A 1 127 ? 23.843 -8.073 -12.723 1.00 64.44 127 GLY A CA 1
ATOM 954 C C . GLY A 1 127 ? 23.898 -9.432 -12.010 1.00 64.44 127 GLY A C 1
ATOM 955 O O . GLY A 1 127 ? 24.158 -10.452 -12.643 1.00 64.44 127 GLY A O 1
ATOM 956 N N . LEU A 1 128 ? 23.678 -9.463 -10.690 1.00 59.41 128 LEU A N 1
ATOM 957 C CA . LEU A 1 128 ? 23.729 -10.672 -9.872 1.00 59.41 128 LEU A CA 1
ATOM 958 C C . LEU A 1 128 ? 22.558 -11.581 -10.230 1.00 59.41 128 LEU A C 1
ATOM 960 O O . LEU A 1 128 ? 21.409 -11.176 -10.058 1.00 59.41 128 LEU A O 1
ATOM 964 N N . ASP A 1 129 ? 22.838 -12.807 -10.682 1.00 55.50 129 ASP A N 1
ATOM 965 C CA . ASP A 1 129 ? 21.813 -13.820 -10.948 1.00 55.50 129 ASP A CA 1
ATOM 966 C C . ASP A 1 129 ? 20.845 -13.904 -9.759 1.00 55.50 129 ASP A C 1
ATOM 968 O O . ASP A 1 129 ? 21.268 -14.014 -8.600 1.00 55.50 129 ASP A O 1
ATOM 972 N N . VAL A 1 130 ? 19.541 -13.810 -10.040 1.00 57.22 130 VAL A N 1
ATOM 973 C CA . VAL A 1 130 ? 18.472 -13.709 -9.031 1.00 57.22 130 VAL A CA 1
ATOM 974 C C . VAL A 1 130 ? 18.574 -14.850 -8.006 1.00 57.22 130 VAL A C 1
ATOM 976 O O . VAL A 1 130 ? 18.212 -14.672 -6.843 1.00 57.22 130 VAL A O 1
ATOM 979 N N . LYS A 1 131 ? 19.156 -16.002 -8.378 1.00 54.47 131 LYS A N 1
ATOM 980 C CA . LYS A 1 131 ? 19.417 -17.125 -7.462 1.00 54.47 131 LYS A CA 1
ATOM 981 C C . LYS A 1 131 ? 20.495 -16.843 -6.410 1.00 54.47 131 LYS A C 1
ATOM 983 O O . LYS A 1 131 ? 20.324 -17.268 -5.267 1.00 54.47 131 LYS A O 1
ATOM 988 N N . TRP A 1 132 ? 21.569 -16.133 -6.756 1.00 51.56 132 TRP A N 1
ATOM 989 C CA . TRP A 1 132 ? 22.647 -15.774 -5.824 1.00 51.56 132 TRP A CA 1
ATOM 990 C C . TRP A 1 132 ? 22.306 -14.533 -5.003 1.00 51.56 132 TRP A C 1
ATOM 992 O O . TRP A 1 132 ? 22.535 -14.533 -3.793 1.00 51.56 132 TRP A O 1
ATOM 1002 N N . GLY A 1 133 ? 21.665 -13.531 -5.615 1.00 52.34 133 GLY A N 1
ATOM 1003 C CA . GLY A 1 133 ? 21.128 -12.372 -4.893 1.00 52.34 133 GLY A CA 1
ATOM 1004 C C . GLY A 1 133 ? 20.149 -12.794 -3.793 1.00 52.34 133 GLY A C 1
ATOM 1005 O O . GLY A 1 133 ? 20.260 -12.336 -2.658 1.00 52.34 133 GLY A O 1
ATOM 1006 N N . ARG A 1 134 ? 19.278 -13.770 -4.085 1.00 51.25 134 ARG A N 1
ATOM 1007 C CA . ARG A 1 134 ? 18.379 -14.407 -3.111 1.00 51.25 134 ARG A CA 1
ATOM 1008 C C . ARG A 1 134 ? 19.129 -15.101 -1.974 1.00 51.25 134 ARG A C 1
ATOM 1010 O O . ARG A 1 134 ? 18.711 -14.970 -0.833 1.00 51.25 134 ARG A O 1
ATOM 1017 N N . SER A 1 135 ? 20.233 -15.800 -2.245 1.00 53.47 135 SER A N 1
ATOM 1018 C CA . SER A 1 135 ? 21.019 -16.492 -1.209 1.00 53.47 135 SER A CA 1
ATOM 1019 C C . SER A 1 135 ? 21.685 -15.517 -0.227 1.00 53.47 135 SER A C 1
ATOM 1021 O O . SER A 1 135 ? 21.611 -15.716 0.987 1.00 53.47 135 SER A O 1
ATOM 1023 N N . TYR A 1 136 ? 22.264 -14.416 -0.721 1.00 55.88 136 TYR A N 1
ATOM 1024 C CA . TYR A 1 136 ? 22.863 -13.386 0.138 1.00 55.88 136 TYR A CA 1
ATOM 1025 C C . TYR A 1 136 ? 21.810 -12.575 0.906 1.00 55.88 136 TYR A C 1
ATOM 1027 O O . TYR A 1 136 ? 21.973 -12.371 2.106 1.00 55.88 136 TYR A O 1
ATOM 1035 N N . TYR A 1 137 ? 20.698 -12.181 0.273 1.00 54.78 137 TYR A N 1
ATOM 1036 C CA . TYR A 1 137 ? 19.609 -11.472 0.965 1.00 54.78 137 TYR A CA 1
ATOM 1037 C C . TYR A 1 137 ? 18.884 -12.359 1.986 1.00 54.78 137 TYR A C 1
ATOM 1039 O O . TYR A 1 137 ? 18.511 -11.884 3.054 1.00 54.78 137 TYR A O 1
ATOM 1047 N N . CYS A 1 138 ? 18.718 -13.654 1.702 1.00 49.88 138 CYS A N 1
ATOM 1048 C CA . CYS A 1 138 ? 18.110 -14.612 2.627 1.00 49.88 138 CYS A CA 1
ATOM 1049 C C . CYS A 1 138 ? 19.013 -14.886 3.843 1.00 49.88 138 CYS A C 1
ATOM 1051 O O . CYS A 1 138 ? 18.502 -15.009 4.955 1.00 49.88 138 CYS A O 1
ATOM 1053 N N . ASN A 1 139 ? 20.342 -14.904 3.662 1.00 50.28 139 ASN A N 1
ATOM 1054 C CA . ASN A 1 139 ? 21.299 -14.955 4.776 1.00 50.28 139 ASN A CA 1
ATOM 1055 C C . ASN A 1 139 ? 21.311 -13.654 5.594 1.00 50.28 139 ASN A C 1
ATOM 1057 O O . ASN A 1 139 ? 21.425 -13.705 6.815 1.00 50.28 139 ASN A O 1
ATOM 1061 N N . LEU A 1 140 ? 21.143 -12.496 4.947 1.00 54.31 140 LEU A N 1
ATOM 1062 C CA . LEU A 1 140 ? 21.078 -11.201 5.631 1.00 54.31 140 LEU A CA 1
ATOM 1063 C C . LEU A 1 140 ? 19.748 -10.990 6.383 1.00 54.31 140 LEU A C 1
ATOM 1065 O O . LEU A 1 140 ? 19.718 -10.294 7.392 1.00 54.31 140 LEU A O 1
ATOM 1069 N N . CYS A 1 141 ? 18.650 -11.588 5.905 1.00 48.59 141 CYS A N 1
ATOM 1070 C CA . CYS A 1 141 ? 17.300 -11.392 6.443 1.00 48.59 141 CYS A CA 1
ATOM 1071 C C . CYS A 1 141 ? 16.845 -12.486 7.432 1.00 48.59 141 CYS A C 1
ATOM 1073 O O . CYS A 1 141 ? 15.792 -12.337 8.036 1.00 48.59 141 CYS A O 1
ATOM 1075 N N . ASN A 1 142 ? 17.620 -13.562 7.640 1.00 45.62 142 ASN A N 1
ATOM 1076 C CA . ASN A 1 142 ? 17.333 -14.651 8.598 1.00 45.62 142 ASN A CA 1
ATOM 1077 C C . ASN A 1 142 ? 15.867 -15.146 8.575 1.00 45.62 142 ASN A C 1
ATOM 1079 O O . ASN A 1 142 ? 15.240 -15.398 9.604 1.00 45.62 142 ASN A O 1
ATOM 1083 N N . ILE A 1 143 ? 15.292 -15.248 7.376 1.00 52.03 143 ILE A N 1
ATOM 1084 C CA . ILE A 1 143 ? 13.919 -15.698 7.155 1.00 52.03 143 ILE A CA 1
ATOM 1085 C C . ILE A 1 143 ? 13.977 -16.986 6.333 1.00 52.03 143 ILE A C 1
ATOM 1087 O O . ILE A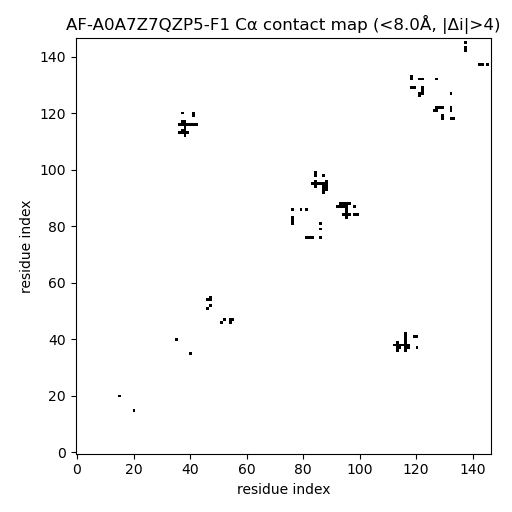 1 143 ? 14.316 -16.985 5.154 1.00 52.03 143 ILE A O 1
ATOM 1091 N N . ASN A 1 144 ? 13.606 -18.099 6.967 1.00 48.16 144 ASN A N 1
ATOM 1092 C CA . ASN A 1 144 ? 13.568 -19.450 6.392 1.00 48.16 144 ASN A CA 1
ATOM 1093 C C . ASN A 1 144 ? 12.452 -19.671 5.340 1.00 48.16 144 ASN A C 1
ATOM 1095 O O . ASN A 1 144 ? 12.149 -20.811 5.002 1.00 48.16 144 ASN A O 1
ATOM 1099 N N . LEU A 1 145 ? 11.824 -18.614 4.806 1.00 46.06 145 LEU A N 1
ATOM 1100 C CA . LEU A 1 145 ? 10.712 -18.731 3.844 1.00 46.06 145 LEU A CA 1
ATOM 1101 C C . LEU A 1 145 ? 11.155 -18.955 2.388 1.00 46.06 145 LEU A C 1
ATOM 1103 O O . LEU A 1 145 ? 10.308 -19.067 1.509 1.00 46.06 145 LEU A O 1
ATOM 1107 N N . CYS A 1 146 ? 12.459 -19.000 2.112 1.00 45.50 146 CYS A N 1
ATOM 1108 C CA . CYS A 1 146 ? 12.999 -19.108 0.756 1.00 45.50 146 CYS A CA 1
ATOM 1109 C C . CYS A 1 146 ? 13.643 -20.483 0.499 1.00 45.50 146 CYS A C 1
ATOM 1111 O O . CYS A 1 146 ? 14.780 -20.575 0.027 1.00 45.50 146 CYS A O 1
ATOM 1113 N N . LYS A 1 147 ? 12.924 -21.558 0.823 1.00 38.62 147 LYS A N 1
ATOM 1114 C CA . LYS A 1 147 ? 13.151 -22.874 0.215 1.00 38.62 147 LYS A CA 1
ATOM 1115 C C . LYS A 1 147 ? 12.188 -23.060 -0.944 1.00 38.62 147 LYS A C 1
ATOM 1117 O O . LYS A 1 147 ? 11.011 -22.688 -0.766 1.00 38.62 147 LYS A O 1
#

Mean predicted aligned error: 12.49 Å

pLDDT: mean 77.61, std 15.93, range [38.62, 95.06]

Solvent-accessible surface area (backbone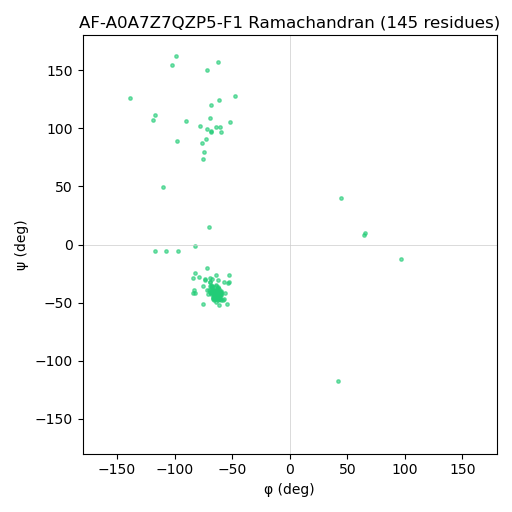 atoms only — not comparable to full-atom values): 8486 Å² total; per-residue (Å²): 142,82,85,82,80,77,81,76,79,75,81,70,79,80,73,82,43,74,65,54,55,51,51,52,50,48,53,52,48,53,53,54,54,69,70,64,39,49,25,58,55,51,50,50,51,56,46,38,74,74,47,43,74,65,43,55,54,54,53,53,54,48,52,57,52,47,52,56,51,51,54,52,52,50,52,54,36,65,75,68,74,44,55,71,47,57,50,35,32,69,77,40,82,62,45,17,60,54,52,50,52,52,50,54,53,50,52,52,53,49,53,54,41,32,54,52,19,43,42,52,50,46,25,73,75,68,69,39,56,60,73,57,47,46,53,56,50,39,66,73,62,76,52,90,80,81,119